Protein AF-A0A953AGS8-F1 (afdb_monomer)

Nearest PDB structures (foldseek):
  8to0-assembly1_I  TM=4.033E-01  e=9.741E+00  Mus musculus

Structure (mmCIF, N/CA/C/O backbone):
data_AF-A0A953AGS8-F1
#
_entry.id   AF-A0A953AGS8-F1
#
loop_
_atom_site.group_PDB
_atom_site.id
_atom_site.type_symbol
_atom_site.label_atom_id
_atom_site.label_alt_id
_atom_site.label_comp_id
_atom_site.label_asym_id
_atom_site.label_entity_id
_atom_site.label_seq_id
_atom_site.pdbx_PDB_ins_code
_atom_site.Cartn_x
_atom_site.Cartn_y
_atom_site.Cartn_z
_atom_site.occupancy
_atom_site.B_iso_or_equiv
_atom_site.auth_seq_id
_atom_site.auth_comp_id
_atom_site.auth_asym_id
_atom_site.auth_atom_id
_atom_site.pdbx_PDB_model_num
ATOM 1 N N . ASP A 1 1 ? -21.950 2.124 45.899 1.00 74.62 1 ASP A N 1
ATOM 2 C CA . ASP A 1 1 ? -22.724 1.066 45.209 1.00 74.62 1 ASP A CA 1
ATOM 3 C C . ASP A 1 1 ? -23.382 1.544 43.918 1.00 74.62 1 ASP A C 1
ATOM 5 O O . ASP A 1 1 ? -22.818 1.300 42.865 1.00 74.62 1 ASP A O 1
ATOM 9 N N . LEU A 1 2 ? -24.520 2.257 43.938 1.00 86.44 2 LEU A N 1
ATOM 10 C CA . LEU A 1 2 ? -25.199 2.662 42.688 1.00 86.44 2 LEU A CA 1
ATOM 11 C C . LEU A 1 2 ? -24.381 3.673 41.856 1.00 86.44 2 LEU A C 1
ATOM 13 O O . LEU A 1 2 ? -24.298 3.556 40.641 1.00 86.44 2 LEU A O 1
ATOM 17 N N . LEU A 1 3 ? -23.756 4.65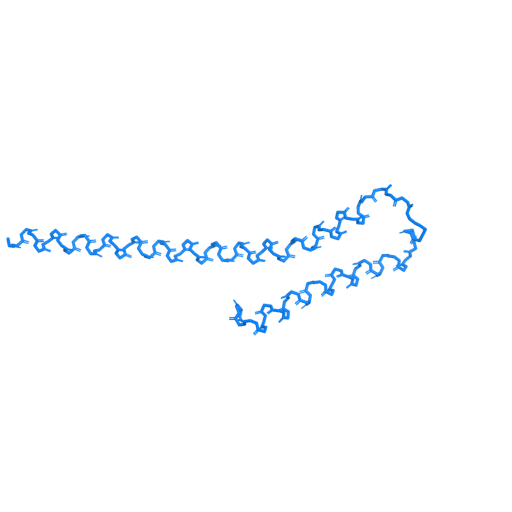2 42.518 1.00 87.88 3 LEU A N 1
ATOM 18 C CA . LEU A 1 3 ? -22.859 5.623 41.878 1.00 87.88 3 LEU A CA 1
ATOM 19 C C . LEU A 1 3 ? -21.599 4.966 41.304 1.00 87.88 3 LEU A C 1
ATOM 21 O O . LEU A 1 3 ? -21.185 5.318 40.205 1.00 87.88 3 LEU A O 1
ATOM 25 N N . ASP A 1 4 ? -21.026 3.998 42.020 1.00 90.06 4 ASP A N 1
ATOM 26 C CA . ASP A 1 4 ? -19.852 3.255 41.550 1.00 90.06 4 ASP A CA 1
ATOM 27 C C . ASP A 1 4 ? -20.201 2.396 40.335 1.00 90.06 4 ASP A C 1
ATOM 29 O O . ASP A 1 4 ? -19.447 2.374 39.372 1.00 90.06 4 ASP A O 1
ATOM 33 N N . ASN A 1 5 ? -21.388 1.785 40.324 1.00 91.44 5 ASN A N 1
ATOM 34 C CA . ASN A 1 5 ? -21.876 1.037 39.171 1.00 91.44 5 ASN A CA 1
ATOM 35 C C . ASN A 1 5 ? -22.109 1.938 37.946 1.00 91.44 5 ASN A C 1
ATOM 37 O O . ASN A 1 5 ? -21.707 1.582 36.844 1.00 91.44 5 ASN A O 1
ATOM 41 N N . TYR A 1 6 ? -22.694 3.131 38.119 1.00 89.12 6 TYR A N 1
ATOM 42 C CA . TYR A 1 6 ? -22.808 4.095 37.016 1.00 89.12 6 TYR A CA 1
ATOM 43 C C . TYR A 1 6 ? -21.442 4.555 36.504 1.00 89.12 6 TYR A C 1
ATOM 45 O O . TYR A 1 6 ? -21.271 4.709 35.298 1.00 89.12 6 TYR A O 1
ATOM 53 N N . LYS A 1 7 ? -20.476 4.760 37.402 1.00 92.12 7 LYS A N 1
ATOM 54 C CA . LYS A 1 7 ? -19.109 5.128 37.035 1.00 92.12 7 LYS A CA 1
ATOM 55 C C . LYS A 1 7 ? -18.427 4.016 36.232 1.00 92.12 7 LYS A C 1
ATOM 57 O O . LYS A 1 7 ? -17.882 4.297 35.174 1.00 92.12 7 LYS A O 1
ATOM 62 N N . GLU A 1 8 ? -18.539 2.772 36.686 1.00 93.50 8 GLU A N 1
ATOM 63 C CA . GLU A 1 8 ? -17.989 1.588 36.015 1.00 93.50 8 GLU A CA 1
ATOM 64 C C . GLU A 1 8 ? -18.603 1.383 34.618 1.00 93.50 8 GLU A C 1
ATOM 66 O O . GLU A 1 8 ? -17.898 1.077 33.660 1.00 93.50 8 GLU A O 1
ATOM 71 N N . VAL A 1 9 ? -19.909 1.633 34.462 1.00 92.56 9 VAL A N 1
ATOM 72 C CA . VAL A 1 9 ? -20.581 1.589 33.151 1.00 92.56 9 VAL A CA 1
ATOM 73 C C . VAL A 1 9 ? -20.097 2.706 32.221 1.00 92.56 9 VAL A C 1
ATOM 75 O O . VAL A 1 9 ? -19.943 2.471 31.023 1.00 92.56 9 VAL A O 1
ATOM 78 N N . VAL A 1 10 ? -19.862 3.915 32.742 1.00 91.50 10 VAL A N 1
ATOM 79 C CA . VAL A 1 10 ? -19.325 5.037 31.954 1.00 91.50 10 VAL A CA 1
ATOM 80 C C . VAL A 1 10 ? -17.887 4.761 31.515 1.00 91.50 10 VAL A C 1
ATOM 82 O O . VAL A 1 10 ? -17.591 4.952 30.340 1.00 91.50 10 VAL A O 1
ATOM 85 N N . GLU A 1 11 ? -17.034 4.254 32.406 1.00 94.25 11 GLU A N 1
ATOM 86 C CA . GLU A 1 11 ? -15.654 3.860 32.079 1.00 94.25 11 GLU A CA 1
ATOM 87 C C . GLU A 1 11 ? -15.638 2.745 31.018 1.00 94.25 11 GLU A C 1
ATOM 89 O O . GLU A 1 11 ? -14.955 2.864 30.006 1.00 94.25 11 GLU A O 1
ATOM 94 N N . ALA A 1 12 ? -16.488 1.720 31.150 1.00 92.31 12 ALA A N 1
ATOM 95 C CA . ALA A 1 12 ? -16.598 0.662 30.142 1.00 92.31 12 ALA A CA 1
ATOM 96 C C . ALA A 1 12 ? -17.088 1.174 28.769 1.00 92.31 12 ALA A C 1
ATOM 98 O O . ALA A 1 12 ? -16.687 0.659 27.719 1.00 92.31 12 ALA A O 1
ATOM 99 N N . LEU A 1 13 ? -17.973 2.178 28.753 1.00 90.94 13 LEU A N 1
ATOM 100 C CA . LEU A 1 13 ? -18.427 2.838 27.524 1.00 90.94 13 LEU A CA 1
ATOM 101 C C . LEU A 1 13 ? -17.323 3.687 26.890 1.00 90.94 13 LEU A C 1
ATOM 103 O O . LEU A 1 13 ? -17.197 3.684 25.664 1.00 90.94 13 LEU A O 1
ATOM 107 N N . GLU A 1 14 ? -16.541 4.396 27.701 1.00 94.56 14 GLU A N 1
ATOM 108 C CA . GLU A 1 14 ? -15.376 5.161 27.258 1.00 94.56 14 GLU A CA 1
ATOM 109 C C . GLU A 1 14 ? -14.338 4.232 26.620 1.00 94.56 14 GLU A C 1
ATOM 111 O O . GLU A 1 14 ? -14.005 4.425 25.451 1.00 94.56 14 GLU A O 1
ATOM 116 N N . ASP A 1 15 ? -13.969 3.146 27.303 1.00 93.31 15 ASP A N 1
ATOM 117 C CA . ASP A 1 15 ? -13.053 2.118 26.794 1.00 93.31 15 ASP A CA 1
ATOM 118 C C . ASP A 1 15 ? -13.552 1.502 25.476 1.00 93.31 15 ASP A C 1
ATOM 120 O O . ASP A 1 15 ? -12.786 1.276 24.529 1.00 93.31 15 ASP A O 1
ATOM 124 N N . THR A 1 16 ? -14.861 1.244 25.376 1.00 92.06 16 THR A N 1
ATOM 125 C CA . THR A 1 16 ? -15.474 0.729 24.142 1.00 92.06 16 THR A CA 1
ATOM 126 C C . THR A 1 16 ? -15.390 1.758 23.016 1.00 92.06 16 THR A C 1
ATOM 128 O O . THR A 1 16 ? -15.086 1.404 21.875 1.00 92.06 16 THR A O 1
ATOM 131 N N . ASN A 1 17 ? -15.646 3.033 23.309 1.00 92.88 17 ASN A N 1
ATOM 132 C CA . ASN A 1 17 ? -15.576 4.104 22.321 1.00 92.88 17 ASN A CA 1
ATOM 133 C C . ASN A 1 17 ? -14.135 4.331 21.841 1.00 92.88 17 ASN A C 1
ATOM 135 O O . ASN A 1 17 ? -13.901 4.416 20.635 1.00 92.88 17 ASN A O 1
ATOM 139 N N . GLU A 1 18 ? -13.161 4.348 22.752 1.00 93.50 18 GLU A N 1
ATOM 140 C CA . GLU A 1 18 ? -11.741 4.400 22.400 1.00 93.50 18 GLU A CA 1
ATOM 141 C C . GLU A 1 18 ? -11.337 3.208 21.529 1.00 93.50 18 GLU A C 1
ATOM 143 O O . GLU A 1 18 ? -10.675 3.387 20.502 1.00 93.50 18 GLU A O 1
ATOM 148 N N . SER A 1 19 ? -11.808 2.004 21.867 1.00 91.88 19 SER A N 1
ATOM 149 C CA . SER A 1 19 ? -11.571 0.801 21.065 1.00 91.88 19 SER A CA 1
ATOM 150 C C . SER A 1 19 ? -12.147 0.943 19.653 1.00 91.88 19 SER A C 1
ATOM 152 O O . SER A 1 19 ? -11.458 0.656 18.673 1.00 91.88 19 SER A O 1
ATOM 154 N N . LEU A 1 20 ? -13.380 1.439 19.510 1.00 92.12 20 LEU A N 1
ATOM 155 C CA . LEU A 1 20 ? -14.003 1.677 18.202 1.00 92.12 20 LEU A CA 1
ATOM 156 C C . LEU A 1 20 ? -13.246 2.723 17.376 1.00 92.12 20 LEU A C 1
ATOM 158 O O . LEU A 1 20 ? -13.066 2.533 16.170 1.00 92.12 20 LEU A O 1
ATOM 162 N N . ILE A 1 21 ? -12.792 3.808 18.006 1.00 91.50 21 ILE A N 1
ATOM 163 C CA . ILE A 1 21 ? -11.979 4.838 17.350 1.00 91.50 21 ILE A CA 1
ATOM 164 C C . ILE A 1 21 ? -10.644 4.239 16.898 1.00 91.50 21 ILE A C 1
ATOM 166 O O . ILE A 1 21 ? -10.241 4.444 15.753 1.00 91.50 21 ILE A O 1
ATOM 170 N N . SER A 1 22 ? -9.983 3.460 17.755 1.00 90.81 22 SER A N 1
ATOM 171 C CA . SER A 1 22 ? -8.722 2.787 17.434 1.00 90.81 22 SER A CA 1
ATOM 172 C C . SER A 1 22 ? -8.878 1.802 16.272 1.00 90.81 22 SER A C 1
ATOM 174 O O . SER A 1 22 ? -8.053 1.791 15.357 1.00 90.81 22 SER A O 1
ATOM 176 N N . HIS A 1 23 ? -9.971 1.033 16.24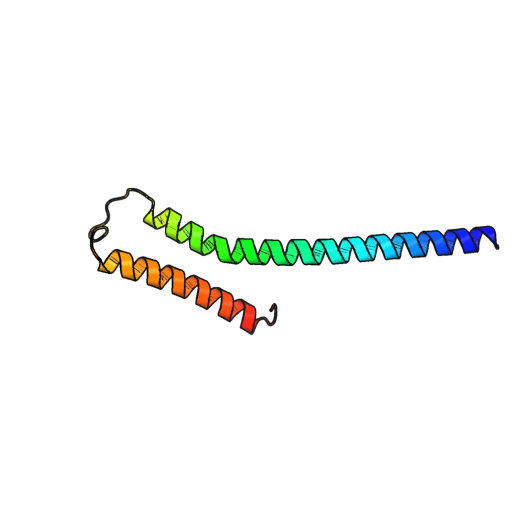0 1.00 90.00 23 HIS A N 1
ATOM 177 C CA . HIS A 1 23 ? -10.283 0.145 15.119 1.00 90.00 23 HIS A CA 1
ATOM 178 C C . HIS A 1 23 ? -10.434 0.916 13.803 1.00 90.00 23 HIS A C 1
ATOM 180 O O . HIS A 1 23 ? -9.784 0.567 12.819 1.00 90.00 23 HIS A O 1
ATOM 186 N N . GLN A 1 24 ? -11.201 2.010 13.796 1.00 90.00 24 GLN A N 1
ATOM 187 C CA . GLN A 1 24 ? -11.352 2.852 12.604 1.00 90.00 24 GLN A CA 1
ATOM 188 C C . GLN A 1 24 ? -10.023 3.481 12.166 1.00 90.00 24 GLN A C 1
ATOM 190 O O . GLN A 1 24 ? -9.722 3.529 10.974 1.00 90.00 24 GLN A O 1
ATOM 195 N N . GLN A 1 25 ? -9.201 3.943 13.112 1.00 91.50 25 GLN A N 1
ATOM 196 C CA . GLN A 1 25 ? -7.874 4.485 12.814 1.00 91.50 25 GLN A CA 1
ATOM 197 C C . GLN A 1 25 ? -6.955 3.433 12.188 1.00 91.50 25 GLN A C 1
ATOM 199 O O . GLN A 1 25 ? -6.276 3.731 11.204 1.00 91.50 25 GLN A O 1
ATOM 204 N N . ASN A 1 26 ? -6.954 2.209 12.720 1.00 91.31 26 ASN A N 1
ATOM 205 C CA . ASN A 1 26 ? -6.177 1.106 12.164 1.00 91.31 26 ASN A CA 1
ATOM 206 C C . ASN A 1 26 ? -6.614 0.773 10.736 1.00 91.31 26 ASN A C 1
ATOM 208 O O . ASN A 1 26 ? -5.752 0.614 9.872 1.00 91.31 26 ASN A O 1
ATOM 212 N N . ASP A 1 27 ? -7.918 0.744 10.460 1.00 89.62 27 ASP A N 1
ATOM 213 C CA . ASP A 1 27 ? -8.434 0.505 9.109 1.00 89.62 27 ASP A CA 1
ATOM 214 C C . ASP A 1 27 ? -8.016 1.621 8.138 1.00 89.62 27 ASP A C 1
ATOM 216 O O . ASP A 1 27 ? -7.558 1.349 7.025 1.00 89.62 27 ASP A O 1
ATOM 220 N N . ILE A 1 28 ? -8.087 2.885 8.568 1.00 91.31 28 ILE A N 1
ATOM 221 C CA . ILE A 1 28 ? -7.631 4.028 7.763 1.00 91.31 28 ILE A CA 1
ATOM 222 C C . ILE A 1 28 ? -6.127 3.918 7.472 1.00 91.31 28 ILE A C 1
ATOM 224 O O . ILE A 1 28 ? -5.712 4.038 6.316 1.00 91.31 28 ILE A O 1
ATOM 228 N N . LEU A 1 29 ? -5.299 3.659 8.489 1.00 92.38 29 LEU A N 1
ATOM 229 C CA . LEU A 1 29 ? -3.849 3.504 8.328 1.00 92.38 29 LEU A CA 1
ATOM 230 C C . LEU A 1 29 ? -3.491 2.321 7.431 1.00 92.38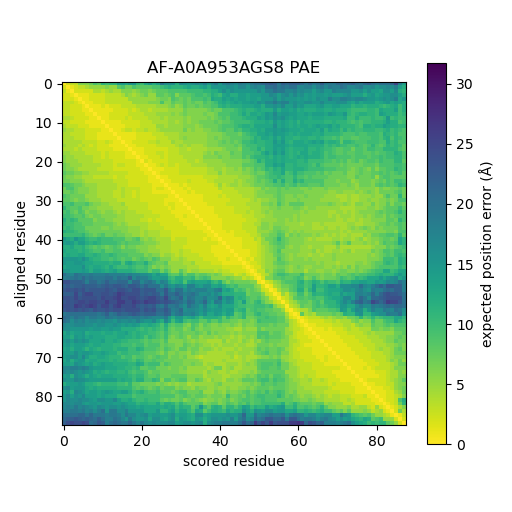 29 LEU A C 1
ATOM 232 O O . LEU A 1 29 ? -2.559 2.417 6.628 1.00 92.38 29 LEU A O 1
ATOM 236 N N . TYR A 1 30 ? -4.234 1.224 7.540 1.00 89.88 30 TYR A N 1
ATOM 237 C CA . TYR A 1 30 ? -4.069 0.054 6.694 1.00 89.88 30 TYR A CA 1
ATOM 238 C C . TYR A 1 30 ? -4.305 0.401 5.219 1.00 89.88 30 TYR A C 1
ATOM 240 O O . TYR A 1 30 ? -3.439 0.144 4.377 1.00 89.88 30 TYR A O 1
ATOM 248 N N . VAL A 1 31 ? -5.417 1.076 4.911 1.00 88.75 31 VAL A N 1
ATOM 249 C CA . VAL A 1 31 ? -5.742 1.517 3.545 1.00 88.75 31 VAL A CA 1
ATOM 250 C C . VAL A 1 31 ? -4.689 2.489 3.005 1.00 88.75 31 VAL A C 1
ATOM 252 O O . VAL A 1 31 ? -4.215 2.320 1.878 1.00 88.75 31 VAL A O 1
ATOM 255 N N . LEU A 1 32 ? -4.275 3.474 3.807 1.00 90.62 32 LEU A N 1
ATOM 256 C CA . LEU A 1 32 ? -3.238 4.434 3.414 1.00 90.62 32 LEU A CA 1
ATOM 257 C C . LEU A 1 32 ? -1.895 3.743 3.143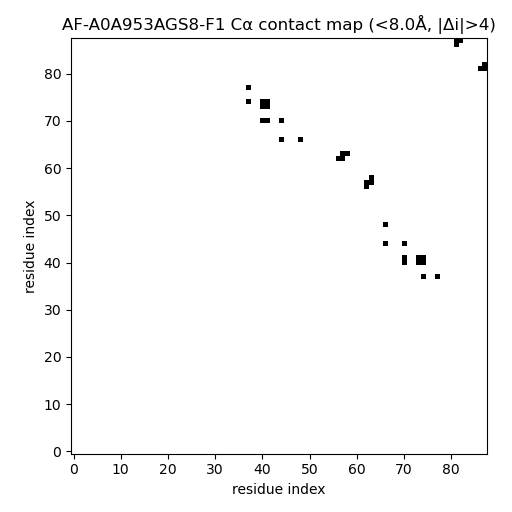 1.00 90.62 32 LEU A C 1
ATOM 259 O O . LEU A 1 32 ? -1.231 4.045 2.151 1.00 90.62 32 LEU A O 1
ATOM 263 N N . THR A 1 33 ? -1.511 2.782 3.982 1.00 90.25 33 THR A N 1
ATOM 264 C CA . THR A 1 33 ? -0.260 2.028 3.827 1.00 90.25 33 THR A CA 1
ATOM 265 C C . THR A 1 33 ? -0.266 1.200 2.547 1.00 90.25 33 THR A C 1
ATOM 267 O O . THR A 1 33 ? 0.725 1.207 1.819 1.00 90.25 33 THR A O 1
ATOM 270 N N . ILE A 1 34 ? -1.381 0.537 2.224 1.00 86.44 34 ILE A N 1
ATOM 271 C CA . ILE A 1 34 ? -1.530 -0.187 0.953 1.00 86.44 34 ILE A CA 1
ATOM 272 C C . ILE A 1 34 ? -1.323 0.764 -0.227 1.00 86.44 34 ILE A C 1
ATOM 274 O O . ILE A 1 34 ? -0.552 0.452 -1.136 1.00 86.44 34 ILE A O 1
ATOM 278 N N . PHE A 1 35 ? -1.953 1.939 -0.188 1.00 88.31 35 PHE A N 1
ATOM 279 C CA . PHE A 1 35 ? -1.785 2.961 -1.219 1.00 88.31 35 PHE A CA 1
ATOM 280 C C . PHE A 1 35 ? -0.318 3.376 -1.388 1.00 88.31 35 PHE A C 1
ATOM 282 O O . PHE A 1 35 ? 0.193 3.389 -2.507 1.00 88.31 35 PHE A O 1
ATOM 289 N N . ILE A 1 36 ? 0.382 3.664 -0.287 1.00 92.25 36 ILE A N 1
ATOM 290 C CA . ILE A 1 36 ? 1.801 4.050 -0.306 1.00 92.25 36 ILE A CA 1
ATOM 291 C C . ILE A 1 36 ? 2.668 2.924 -0.874 1.00 92.25 36 ILE A C 1
ATOM 293 O O . ILE A 1 36 ? 3.512 3.177 -1.735 1.00 92.25 36 ILE A O 1
ATOM 297 N N . VAL A 1 37 ? 2.460 1.683 -0.427 1.00 88.19 37 VAL A N 1
ATOM 298 C CA . VAL A 1 37 ? 3.241 0.529 -0.889 1.00 88.19 37 VAL A CA 1
ATOM 299 C C . VAL A 1 37 ? 3.082 0.338 -2.394 1.00 88.19 37 VAL A C 1
ATOM 301 O O . VAL A 1 37 ? 4.087 0.129 -3.063 1.00 88.19 37 VAL A O 1
ATOM 304 N N . VAL A 1 38 ? 1.871 0.487 -2.940 1.00 85.69 38 VAL A N 1
ATOM 305 C CA . VAL A 1 38 ? 1.613 0.390 -4.389 1.00 85.69 38 VAL A CA 1
ATOM 306 C C . VAL A 1 38 ? 2.219 1.562 -5.168 1.00 85.69 38 VAL A C 1
ATOM 308 O O . VAL A 1 38 ? 2.740 1.367 -6.266 1.00 85.69 38 VAL A O 1
ATOM 311 N N . LEU A 1 39 ? 2.190 2.777 -4.614 1.00 86.88 39 LEU A N 1
ATOM 312 C CA . LEU A 1 39 ? 2.756 3.961 -5.268 1.00 86.88 39 LEU A CA 1
ATOM 313 C C . LEU A 1 39 ? 4.289 3.965 -5.277 1.00 86.88 39 LEU A C 1
ATOM 315 O O . LEU A 1 39 ? 4.883 4.429 -6.244 1.00 86.88 39 LEU A O 1
ATOM 319 N N . THR A 1 40 ? 4.931 3.430 -4.238 1.00 90.19 40 THR A N 1
ATOM 320 C CA . THR A 1 40 ? 6.395 3.435 -4.065 1.00 90.19 40 THR A CA 1
ATOM 321 C C . THR A 1 40 ? 7.192 2.831 -5.237 1.00 90.19 40 THR A C 1
ATOM 323 O O . THR A 1 40 ? 8.135 3.472 -5.698 1.00 90.19 40 THR A O 1
ATOM 326 N N . PRO A 1 41 ? 6.882 1.633 -5.774 1.00 86.06 41 PRO A N 1
ATOM 327 C CA . PRO A 1 41 ? 7.592 1.113 -6.942 1.00 86.06 41 PRO A CA 1
ATOM 328 C C . PRO A 1 41 ? 7.311 1.954 -8.187 1.00 86.06 41 PRO A C 1
ATOM 330 O O . PRO A 1 41 ? 8.197 2.117 -9.020 1.00 86.06 41 PRO A O 1
ATOM 333 N N . LEU A 1 42 ? 6.108 2.522 -8.312 1.00 86.12 42 LEU A N 1
ATOM 334 C CA . LEU A 1 42 ? 5.768 3.395 -9.429 1.00 86.12 42 LEU A CA 1
ATOM 335 C C . LEU A 1 42 ? 6.626 4.657 -9.413 1.00 86.12 42 LEU A C 1
ATOM 337 O O . LEU 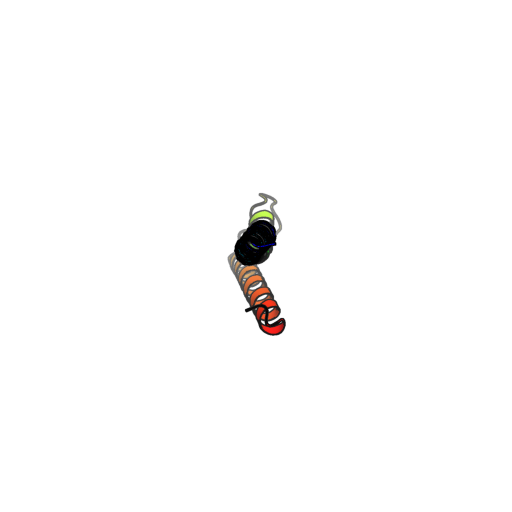A 1 42 ? 7.222 4.994 -10.432 1.00 86.12 42 LEU A O 1
ATOM 341 N N . THR A 1 43 ? 6.721 5.314 -8.255 1.00 87.56 43 THR A N 1
ATOM 342 C CA . THR A 1 43 ? 7.527 6.524 -8.072 1.00 87.56 43 THR A CA 1
ATOM 343 C C . THR A 1 43 ? 9.020 6.246 -8.180 1.00 87.56 43 THR A C 1
ATOM 345 O O . THR A 1 43 ? 9.756 7.085 -8.692 1.00 87.56 43 THR A O 1
ATOM 348 N N . PHE A 1 44 ? 9.481 5.065 -7.765 1.00 86.56 44 PHE A N 1
ATOM 349 C CA . PHE A 1 44 ? 10.861 4.641 -7.990 1.00 86.56 44 PHE A CA 1
ATOM 350 C C . PHE A 1 44 ? 11.172 4.505 -9.485 1.00 86.56 44 PHE A C 1
ATOM 352 O O . PHE A 1 44 ? 12.189 5.020 -9.945 1.00 86.56 44 PHE A O 1
ATOM 359 N N . ILE A 1 45 ? 10.289 3.862 -10.258 1.00 83.25 45 ILE A N 1
ATOM 360 C CA . ILE A 1 45 ? 10.489 3.684 -11.701 1.00 83.25 45 ILE A CA 1
ATOM 361 C C . ILE A 1 45 ? 10.381 5.034 -12.424 1.00 83.25 45 ILE A C 1
ATOM 363 O O . ILE A 1 45 ? 11.275 5.366 -13.198 1.00 83.25 45 ILE A O 1
ATOM 367 N N . THR A 1 46 ? 9.354 5.850 -12.154 1.00 83.62 46 THR A N 1
ATOM 368 C CA . THR A 1 46 ? 9.258 7.194 -12.757 1.00 83.62 46 THR A CA 1
ATOM 369 C C . THR A 1 46 ? 10.442 8.071 -12.374 1.00 83.62 46 THR A C 1
ATOM 371 O O . THR A 1 46 ? 10.943 8.801 -13.220 1.00 83.62 46 THR A O 1
ATOM 374 N N . GLY A 1 47 ? 10.910 7.996 -11.127 1.00 84.31 47 GLY A N 1
ATOM 375 C CA . GLY A 1 47 ? 12.076 8.729 -10.652 1.00 84.31 47 GLY A CA 1
ATOM 376 C C . GLY A 1 47 ? 13.343 8.297 -11.380 1.00 84.31 47 GLY A C 1
ATOM 377 O O . GLY A 1 47 ? 14.054 9.147 -11.901 1.00 84.31 47 GLY A O 1
ATOM 378 N N . PHE A 1 48 ? 13.587 6.989 -11.485 1.00 80.50 48 PHE A N 1
ATOM 379 C CA . PHE A 1 48 ? 14.758 6.432 -12.162 1.00 80.50 48 PHE A CA 1
ATOM 380 C C . PHE A 1 48 ? 14.790 6.773 -13.658 1.00 80.50 48 PHE A C 1
ATOM 382 O O . PHE A 1 48 ? 15.814 7.227 -14.158 1.00 80.50 48 PHE A O 1
ATOM 389 N N . PHE A 1 49 ? 13.668 6.612 -14.367 1.00 76.81 49 PHE A N 1
ATOM 390 C CA . PHE A 1 49 ? 13.563 6.962 -15.791 1.00 76.81 49 PHE A CA 1
ATOM 391 C C . PHE A 1 49 ? 13.422 8.473 -16.040 1.00 76.81 49 PHE A C 1
ATOM 393 O O . PHE A 1 49 ? 13.700 8.938 -17.139 1.00 76.81 49 PHE A O 1
ATOM 400 N N . GLY A 1 50 ? 13.007 9.246 -15.034 1.00 71.94 50 GLY A N 1
ATOM 401 C CA . GLY A 1 50 ? 12.946 10.708 -15.071 1.00 71.94 50 GLY A CA 1
ATOM 402 C C . GLY A 1 50 ? 14.281 11.387 -14.758 1.00 71.94 50 GLY A C 1
ATOM 403 O O . GLY A 1 50 ? 14.412 12.601 -14.931 1.00 71.94 50 GLY A O 1
ATOM 404 N N . MET A 1 51 ? 15.291 10.634 -14.311 1.00 77.44 51 MET A N 1
ATOM 405 C CA . MET A 1 51 ? 16.656 11.141 -14.242 1.00 77.44 51 MET A CA 1
ATOM 406 C C . MET A 1 51 ? 17.131 11.417 -15.673 1.00 77.44 51 MET A C 1
ATOM 408 O O . MET A 1 51 ? 17.180 10.506 -16.492 1.00 77.44 51 MET A O 1
ATOM 412 N N . ASN A 1 52 ? 17.523 12.664 -15.968 1.00 66.88 52 ASN A N 1
ATOM 413 C CA . ASN A 1 52 ? 18.090 13.096 -17.261 1.00 66.88 52 ASN A CA 1
ATOM 414 C C . ASN A 1 52 ? 19.499 12.509 -17.521 1.00 66.88 52 ASN A C 1
ATOM 416 O O . ASN A 1 52 ? 20.413 13.201 -17.970 1.00 66.88 52 ASN A O 1
ATOM 420 N N . VAL A 1 53 ? 19.711 11.241 -17.181 1.00 65.50 53 VAL A N 1
ATOM 421 C CA . VAL A 1 53 ? 20.949 10.507 -17.406 1.00 65.50 53 VAL A CA 1
ATOM 422 C C . VAL A 1 53 ? 20.810 9.833 -18.761 1.00 65.50 53 VAL A C 1
ATOM 424 O O . VAL A 1 53 ? 20.004 8.928 -18.930 1.00 65.50 53 VAL A O 1
ATOM 427 N N . HIS A 1 54 ? 21.590 10.280 -19.740 1.00 62.53 54 HIS A N 1
ATOM 428 C CA . HIS A 1 54 ? 21.639 9.633 -21.046 1.00 62.53 54 HIS A CA 1
ATOM 429 C C . HIS A 1 54 ? 22.299 8.256 -20.915 1.00 62.53 54 HIS A C 1
ATOM 431 O O . HIS A 1 54 ? 23.522 8.150 -20.813 1.00 62.53 54 HIS A O 1
ATOM 437 N N . PHE A 1 55 ? 21.492 7.198 -20.925 1.00 68.06 55 PHE A N 1
ATOM 438 C CA . PHE A 1 55 ? 21.956 5.830 -21.135 1.00 68.06 55 PHE A CA 1
ATOM 439 C C . PHE A 1 55 ? 21.706 5.408 -22.592 1.00 68.06 55 PHE A C 1
ATOM 441 O O . PHE A 1 55 ? 20.723 5.841 -23.202 1.00 68.06 55 PHE A O 1
ATOM 448 N N . PRO A 1 56 ? 22.597 4.594 -23.189 1.00 57.84 56 PRO A N 1
ATOM 449 C CA . PRO A 1 56 ? 22.462 4.175 -24.580 1.00 57.84 56 PRO A CA 1
ATOM 450 C C . PRO A 1 56 ? 21.148 3.404 -24.769 1.00 57.84 56 PRO A C 1
ATOM 452 O O . PRO A 1 56 ? 20.987 2.312 -24.230 1.00 57.84 56 PRO A O 1
ATOM 455 N N . GLY A 1 57 ? 20.207 3.997 -25.515 1.00 64.94 57 GLY A N 1
ATOM 456 C CA . GLY A 1 57 ? 18.886 3.423 -25.802 1.00 64.94 57 GLY A CA 1
ATOM 457 C C . GLY A 1 57 ? 17.683 4.139 -25.173 1.00 64.94 57 GLY A C 1
ATOM 458 O O . GLY A 1 57 ? 16.573 3.672 -25.372 1.00 64.94 57 GLY A O 1
ATOM 459 N N . ILE A 1 58 ? 17.854 5.252 -24.448 1.00 66.19 58 ILE A N 1
ATOM 460 C CA . ILE A 1 58 ? 16.742 5.942 -23.755 1.00 66.19 58 ILE A CA 1
ATOM 461 C C . ILE A 1 58 ? 15.682 6.552 -24.695 1.00 66.19 58 ILE A C 1
ATOM 463 O O . ILE A 1 58 ? 14.511 6.604 -24.335 1.00 66.19 58 ILE A O 1
ATOM 467 N N . ASP A 1 59 ? 16.079 6.955 -25.908 1.00 67.44 59 ASP A N 1
ATOM 468 C CA . ASP A 1 59 ? 15.201 7.596 -26.904 1.00 67.44 59 ASP A CA 1
ATOM 469 C C . ASP A 1 59 ? 14.532 6.601 -27.868 1.00 67.44 59 ASP A C 1
ATOM 471 O O . ASP A 1 59 ? 13.893 6.997 -28.847 1.00 67.44 59 ASP A O 1
ATOM 475 N N . THR A 1 60 ? 14.687 5.293 -27.644 1.00 76.44 60 THR A N 1
ATOM 476 C CA . THR A 1 60 ? 14.038 4.285 -28.488 1.00 76.44 60 THR A CA 1
ATOM 477 C C . THR A 1 60 ? 12.659 3.919 -27.942 1.00 76.44 60 THR A C 1
ATOM 479 O O . THR A 1 60 ? 12.421 3.880 -26.733 1.00 76.44 60 THR A O 1
ATOM 482 N N . LEU A 1 61 ? 11.733 3.589 -28.849 1.00 75.19 61 LEU A N 1
ATOM 483 C CA . LEU A 1 61 ? 10.405 3.076 -28.489 1.00 75.19 61 LEU A CA 1
ATOM 484 C C . LEU A 1 61 ? 10.498 1.829 -27.594 1.00 75.19 61 LEU A C 1
ATOM 486 O O . LEU A 1 61 ? 9.645 1.626 -26.734 1.00 75.19 61 LEU A O 1
ATOM 490 N N . ASP A 1 62 ? 11.561 1.037 -27.742 1.00 77.88 62 ASP A N 1
ATOM 491 C CA . ASP A 1 62 ? 11.803 -0.157 -26.934 1.00 77.88 62 ASP A CA 1
ATOM 492 C C . ASP A 1 62 ? 12.035 0.172 -25.452 1.00 77.88 62 ASP A C 1
ATOM 494 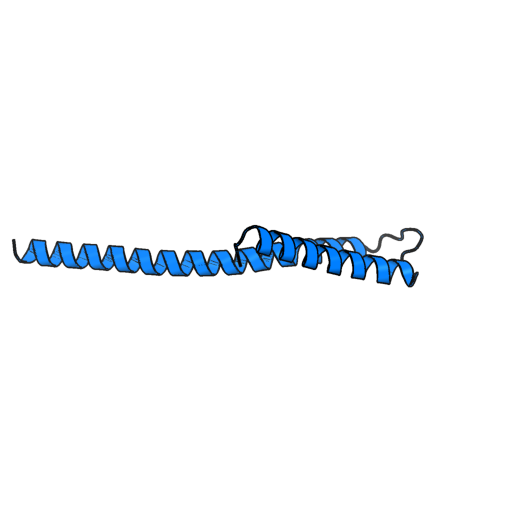O O . ASP A 1 62 ? 11.502 -0.521 -24.586 1.00 77.88 62 ASP A O 1
ATOM 498 N N . ALA A 1 63 ? 12.761 1.250 -25.129 1.00 75.69 63 ALA A N 1
ATOM 499 C CA . ALA A 1 63 ? 12.960 1.682 -23.743 1.00 75.69 63 ALA A CA 1
ATOM 500 C C . ALA A 1 63 ? 11.662 2.211 -23.108 1.00 75.69 63 ALA A C 1
ATOM 502 O O . ALA A 1 63 ? 11.391 1.970 -21.925 1.00 75.69 63 ALA A O 1
ATOM 503 N N . PHE A 1 64 ? 10.808 2.861 -23.9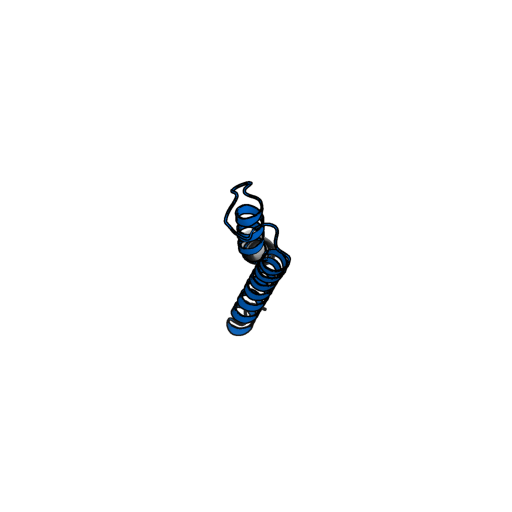05 1.00 78.25 64 PHE A N 1
ATOM 504 C CA . PHE A 1 64 ? 9.473 3.261 -23.466 1.00 78.25 64 PHE A CA 1
ATOM 505 C C . PHE A 1 64 ? 8.585 2.039 -23.179 1.00 78.25 64 PHE A C 1
ATOM 507 O O . PHE A 1 64 ? 8.018 1.931 -22.092 1.00 78.25 64 PHE A O 1
ATOM 514 N N . TYR A 1 65 ? 8.517 1.064 -24.090 1.00 83.12 65 TYR A N 1
ATOM 515 C CA . TYR A 1 65 ? 7.744 -0.159 -23.853 1.00 83.12 65 TYR A CA 1
ATOM 516 C C . TYR A 1 65 ?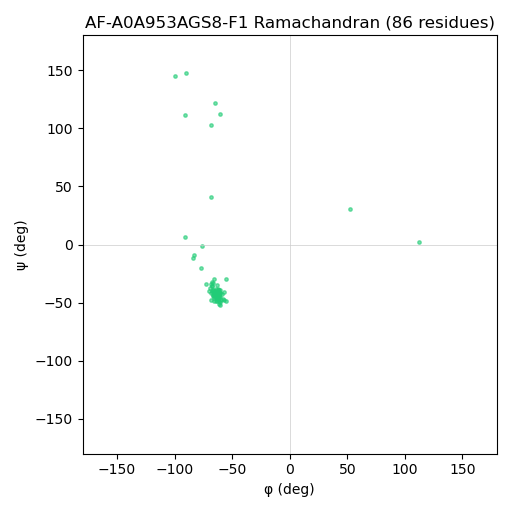 8.293 -0.985 -22.684 1.00 83.12 65 TYR A C 1
ATOM 518 O O . TYR A 1 65 ? 7.507 -1.506 -21.892 1.00 83.12 65 TYR A O 1
ATOM 526 N N . ALA A 1 66 ? 9.617 -1.065 -22.521 1.00 82.88 66 ALA A N 1
ATOM 527 C CA . ALA A 1 66 ? 10.245 -1.759 -21.401 1.00 82.88 66 ALA A CA 1
ATOM 528 C C . ALA A 1 66 ? 9.917 -1.101 -20.051 1.00 82.88 66 ALA A C 1
ATOM 530 O O . ALA A 1 66 ? 9.592 -1.808 -19.097 1.00 82.88 66 ALA A O 1
ATOM 531 N N . SER A 1 67 ? 9.943 0.234 -19.961 1.00 81.69 67 SER A N 1
ATOM 532 C CA . SER A 1 67 ? 9.595 0.952 -18.725 1.00 81.69 67 SER A CA 1
ATOM 533 C C . SER A 1 67 ? 8.117 0.780 -18.354 1.00 81.69 67 SER A C 1
ATOM 535 O O . SER A 1 67 ? 7.811 0.442 -17.209 1.00 81.69 67 SER A O 1
ATOM 537 N N . VAL A 1 68 ? 7.204 0.886 -19.326 1.00 83.88 68 VAL A N 1
ATOM 538 C CA . VAL A 1 68 ? 5.766 0.630 -19.122 1.00 83.88 68 VAL A CA 1
ATOM 539 C C . VAL A 1 68 ? 5.504 -0.828 -18.728 1.00 83.88 68 VAL A C 1
ATOM 541 O O . VAL A 1 68 ? 4.708 -1.091 -17.821 1.00 83.88 68 VAL A O 1
ATOM 544 N N . ALA A 1 69 ? 6.190 -1.788 -19.355 1.00 87.62 69 ALA A N 1
ATOM 545 C CA . ALA A 1 69 ? 6.089 -3.198 -18.989 1.00 87.62 69 ALA A CA 1
ATOM 546 C C . ALA A 1 69 ? 6.578 -3.443 -17.554 1.00 87.62 69 ALA A C 1
ATOM 548 O O . ALA A 1 69 ? 5.921 -4.162 -16.805 1.00 87.62 69 ALA A O 1
ATOM 549 N N . LEU A 1 70 ? 7.675 -2.803 -17.139 1.00 86.25 70 LEU A N 1
ATOM 550 C CA . LEU A 1 70 ? 8.238 -2.928 -15.792 1.00 86.25 70 LEU A CA 1
ATOM 551 C C . LEU A 1 70 ? 7.316 -2.306 -14.728 1.00 86.25 70 LEU A C 1
ATOM 553 O O . LEU A 1 70 ? 7.099 -2.911 -13.678 1.00 86.25 70 LEU A O 1
ATOM 557 N N . MET A 1 71 ? 6.696 -1.158 -15.022 1.00 86.00 71 MET A N 1
ATOM 558 C CA . MET A 1 71 ? 5.651 -0.558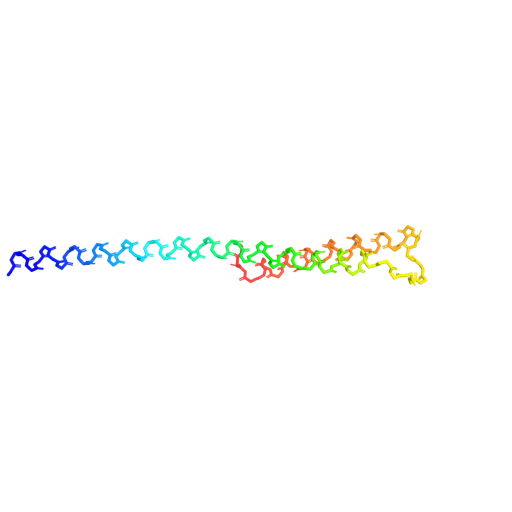 -14.178 1.00 86.00 71 MET A CA 1
ATOM 559 C C . MET A 1 71 ? 4.420 -1.454 -14.057 1.00 86.00 71 MET A C 1
ATOM 561 O O . MET A 1 71 ? 3.902 -1.666 -12.965 1.00 86.00 71 MET A O 1
ATOM 565 N N . THR A 1 72 ? 3.954 -2.008 -15.175 1.00 87.44 72 THR A N 1
ATOM 566 C CA . THR A 1 72 ? 2.787 -2.897 -15.178 1.00 87.44 72 THR A CA 1
ATOM 567 C C . THR A 1 72 ? 3.088 -4.172 -14.392 1.00 87.44 72 THR A C 1
ATOM 569 O O . THR A 1 72 ? 2.276 -4.613 -13.583 1.00 87.44 72 THR A O 1
ATOM 572 N N . LEU A 1 73 ? 4.284 -4.736 -14.567 1.00 90.81 73 LEU A N 1
ATOM 573 C CA . LEU A 1 73 ? 4.722 -5.944 -13.879 1.00 90.81 73 LEU A CA 1
ATOM 574 C C . LEU A 1 73 ? 4.909 -5.717 -12.374 1.00 90.81 73 LEU A C 1
ATOM 576 O O . LEU A 1 73 ? 4.574 -6.605 -11.593 1.00 90.81 73 LEU A O 1
ATOM 580 N N . SER A 1 74 ? 5.372 -4.537 -11.948 1.00 87.19 74 SER A N 1
ATOM 581 C CA . SER A 1 74 ? 5.484 -4.206 -10.522 1.00 87.19 74 SER A CA 1
ATOM 582 C C . SER A 1 74 ? 4.112 -4.050 -9.856 1.00 87.19 74 SER A C 1
ATOM 584 O O . SER A 1 74 ? 3.904 -4.612 -8.779 1.00 87.19 74 SER A O 1
ATOM 586 N N . ILE A 1 75 ? 3.146 -3.400 -10.523 1.00 85.00 75 ILE A N 1
ATOM 587 C CA . ILE A 1 75 ? 1.751 -3.324 -10.054 1.00 85.00 75 ILE A CA 1
ATOM 588 C C . ILE A 1 75 ? 1.155 -4.729 -9.946 1.00 85.00 75 ILE A C 1
ATOM 590 O O . ILE A 1 75 ? 0.626 -5.098 -8.899 1.00 85.00 75 ILE A O 1
ATOM 594 N N . VAL A 1 76 ? 1.245 -5.529 -11.013 1.00 87.88 76 VAL A N 1
ATOM 595 C CA . VAL A 1 76 ? 0.674 -6.883 -11.047 1.00 87.88 76 VAL A CA 1
ATOM 596 C C . VAL A 1 76 ? 1.339 -7.779 -10.002 1.00 87.88 76 VAL A C 1
ATOM 598 O O . VAL A 1 76 ? 0.642 -8.519 -9.311 1.00 87.88 76 VAL A O 1
ATOM 601 N N . GLY A 1 77 ? 2.659 -7.680 -9.831 1.00 87.06 77 GLY A N 1
ATOM 602 C CA . GLY A 1 77 ? 3.409 -8.410 -8.811 1.00 87.06 77 GLY A CA 1
ATOM 603 C C . GLY A 1 77 ? 2.972 -8.047 -7.393 1.00 87.06 77 GLY A C 1
ATOM 604 O O . GLY A 1 77 ? 2.722 -8.942 -6.583 1.00 87.06 77 GLY A O 1
ATOM 605 N N . MET A 1 78 ? 2.800 -6.755 -7.096 1.00 82.25 78 MET A N 1
ATOM 606 C CA . MET A 1 78 ? 2.282 -6.319 -5.797 1.00 82.25 78 MET A CA 1
ATOM 607 C C . MET A 1 78 ? 0.837 -6.759 -5.575 1.00 82.25 78 MET A C 1
ATOM 609 O O . MET A 1 78 ? 0.536 -7.312 -4.521 1.00 82.25 78 MET A O 1
ATOM 613 N N . LEU A 1 79 ? -0.050 -6.585 -6.557 1.00 81.56 79 LEU A N 1
ATOM 614 C CA . LEU A 1 79 ? -1.440 -7.030 -6.446 1.00 81.56 79 LEU A CA 1
ATOM 615 C C . LEU A 1 79 ? -1.532 -8.547 -6.242 1.00 81.56 79 LEU A C 1
ATOM 617 O O . LEU A 1 79 ? -2.297 -9.002 -5.392 1.00 81.56 79 LEU A O 1
ATOM 621 N N . ALA A 1 80 ? -0.725 -9.334 -6.957 1.00 85.06 80 ALA A N 1
ATOM 622 C CA . ALA A 1 80 ? -0.649 -10.781 -6.779 1.00 85.06 80 ALA A CA 1
ATOM 623 C C . ALA A 1 80 ? -0.127 -11.161 -5.384 1.00 85.06 80 ALA A C 1
ATOM 625 O O . ALA A 1 80 ? -0.688 -12.052 -4.744 1.00 85.06 80 ALA A O 1
ATOM 626 N N . PHE A 1 81 ? 0.893 -10.461 -4.878 1.00 81.88 81 PHE A N 1
ATOM 627 C CA . PHE A 1 81 ? 1.411 -10.662 -3.524 1.00 81.88 81 PHE A CA 1
ATOM 628 C C . PHE A 1 81 ? 0.354 -10.351 -2.453 1.00 81.88 81 PHE A C 1
ATOM 630 O O . PHE A 1 81 ? 0.126 -11.165 -1.557 1.00 81.88 81 PHE A O 1
ATOM 637 N N . PHE A 1 82 ? -0.347 -9.222 -2.573 1.00 77.50 82 PHE A N 1
ATOM 638 C CA . PHE A 1 82 ? -1.430 -8.839 -1.662 1.00 77.50 82 PHE A CA 1
ATOM 639 C C . PHE A 1 82 ? -2.608 -9.823 -1.705 1.00 77.50 82 PHE A C 1
ATOM 641 O O . PHE A 1 82 ? -3.130 -10.206 -0.654 1.00 77.50 82 PHE A O 1
ATOM 648 N N . ARG A 1 83 ? -2.972 -10.297 -2.904 1.00 77.44 83 ARG A N 1
ATOM 649 C CA . ARG A 1 83 ? -3.996 -11.332 -3.111 1.00 77.44 83 ARG A CA 1
ATOM 650 C C . ARG A 1 83 ? -3.595 -12.656 -2.461 1.00 77.44 83 ARG A C 1
ATOM 652 O O . ARG A 1 83 ? -4.420 -13.293 -1.808 1.00 77.44 83 ARG A O 1
ATOM 659 N N . TRP A 1 84 ? -2.337 -13.075 -2.612 1.00 77.81 84 TRP A N 1
ATOM 660 C CA . TRP A 1 84 ? -1.849 -14.329 -2.033 1.00 77.81 84 TRP A CA 1
ATOM 661 C C . TRP A 1 84 ? -1.806 -14.273 -0.504 1.00 77.81 84 TRP A C 1
ATOM 663 O O . TRP A 1 84 ? -2.144 -15.249 0.165 1.00 77.81 84 TRP A O 1
ATOM 673 N N . LYS A 1 85 ? -1.479 -13.105 0.055 1.00 75.12 85 LYS A N 1
ATOM 674 C CA . LYS A 1 85 ? -1.450 -12.885 1.502 1.00 75.12 85 LYS A CA 1
ATOM 675 C C . LYS A 1 85 ? -2.843 -12.724 2.136 1.00 75.12 85 LYS A C 1
ATOM 677 O O . LYS A 1 85 ? -2.916 -12.589 3.353 1.00 75.12 85 LYS A O 1
ATOM 682 N N . LYS A 1 86 ? -3.933 -12.761 1.347 1.00 64.81 86 LYS A N 1
ATOM 683 C CA . LYS A 1 86 ? -5.331 -12.538 1.789 1.00 64.81 86 LYS A CA 1
ATOM 684 C C . LYS A 1 86 ? -5.527 -11.234 2.571 1.00 64.81 86 LYS A C 1
ATOM 686 O O . LYS A 1 86 ? -6.348 -11.155 3.477 1.00 64.81 86 LYS A O 1
ATOM 691 N N . TRP A 1 87 ? -4.721 -10.231 2.246 1.00 59.75 87 TRP A N 1
ATOM 692 C CA . TRP A 1 87 ? -4.826 -8.887 2.814 1.00 59.75 87 TRP A CA 1
ATOM 693 C C . TRP A 1 87 ? -5.883 -8.044 2.064 1.00 59.75 87 TRP A C 1
ATOM 695 O O . TRP A 1 87 ? -6.301 -6.995 2.549 1.00 59.75 87 TRP A O 1
ATOM 705 N N . LEU A 1 88 ? -6.345 -8.545 0.910 1.00 52.06 88 LEU A N 1
ATOM 706 C CA . LEU A 1 88 ? -7.497 -8.093 0.124 1.00 52.06 88 LEU A CA 1
ATOM 707 C C . LEU A 1 88 ? -8.474 -9.255 -0.093 1.00 52.06 88 LEU A C 1
ATOM 709 O O . LEU A 1 88 ? -7.986 -10.377 -0.389 1.00 52.06 88 LEU A O 1
#

Radius of gyration: 24.3 Å; Cα contacts (8 Å, |Δi|>4): 18; chains: 1; bounding box: 48×27×74 Å

Sequence (88 aa):
DLLDNYKEVVEALEDTNESLISHQQNDILYVLTIFIVVLTPLTFITGFFGMNVHFPGIDTLDAFYASVALMTLSIVGMLAFFRWKKWL

pLDDT: mean 83.55, std 9.46, range [52.06, 94.56]

Secondary structure (DSSP, 8-state):
-HHHHHHHHHHHHHHHHHHHHHHHHHHHHHHHHHHHHHHHHHHHHHHHHHS----TTTTSHHHHHHHHHHHHHHHHHHHHHHHHTT--

Solvent-accessible surface area (backbone atoms only — not comparable to full-atom values): 4980 Å² total; per-residue (Å²): 104,74,66,56,51,55,49,52,52,51,50,54,49,48,54,50,49,52,49,53,50,50,52,52,49,50,53,51,51,51,54,53,49,53,52,49,62,63,44,49,62,48,52,49,50,52,50,62,72,62,45,93,66,90,52,97,58,67,91,39,70,63,43,52,53,50,51,54,50,51,50,50,49,50,52,51,50,50,52,51,51,40,50,72,68,62,79,100

Mean predicted aligned error: 8.46 Å

Foldseek 3Di:
DVVVVVVVVVVVVVVVVVVVVVVVVVVVVLVVVLVCVLVVVVCVLCVVLVPPDDDPPNPDVVVVVVSVVSNVCSNVVSVVVCVVVVVD